Protein AF-K1SCE4-F1 (afdb_monomer)

Organism: NCBI:txid408170

Foldseek 3Di:
DFDFDQDDDDDDDDDWGKGKGADDDDDPPDDCLVRQADARMEIETEDFFLQLVLCVPPVDGCLDPSNVVVSVVVVVVVVVVQVVCCVVSRGRYDYDQDPCPPPQQVVLVVCCVVPNCDPPHSVDSGGGGRSAGDPPDPDDPVRRVVD

Secondary structure (DSSP, 8-state):
-----------SS---EEEEEE--PPPTT--THHHHBTTSEEEEEEE--HHHHHHHHHS--TTSHHHHHHHHHHHHHHHHHHHHHHHHH-BEEEEEE---TTTHHHHHHHHHHHH---TTTTSSS----TTPPPTTS---HHHHHT-

InterPro domains:
  IPR012833 Ribonucleoside-triphosphate reductase, anaerobic [PF13597] (24-146)

Mean predicted aligned error: 10.59 Å

Radius of gyration: 17.76 Å; Cα contacts (8 Å, |Δi|>4): 201; chains: 1; bounding box: 40×29×53 Å

Sequence (147 aa):
MPSRASYRHSFGCRSYFVAVRCFGKLKKGEKIDKLLHGGYSTLSLGYAGLWECVYSLIGKKLTEKEGKELGLEIMQKLNDYCAKWKKAENIDYSLYGTPLESTTYKFAKCLQKRFGIIKGVTDKNYITNSYHVHVTENIDAFSKLKL

pLDDT: mean 73.11, std 18.43, range [24.61, 91.56]

Solvent-accessible surface area (backbone atoms only — not comparable to full-atom values): 8662 Å² total; per-residue (Å²): 132,79,70,84,56,84,68,86,78,90,64,83,88,67,98,66,49,61,48,48,50,54,75,81,89,77,60,94,90,61,78,65,68,77,48,39,35,83,68,44,14,43,40,28,46,33,44,65,23,45,38,38,50,36,28,72,75,72,73,34,49,51,88,38,72,71,16,36,54,51,47,49,52,53,52,50,51,54,50,51,50,28,52,50,48,23,72,74,66,44,30,38,45,43,84,32,71,43,87,41,90,87,47,27,46,59,52,22,51,53,46,26,74,73,73,41,78,38,85,88,47,36,65,44,72,44,54,45,57,17,81,46,79,54,90,85,56,95,69,56,75,69,65,61,73,74,108

Structure (mmCIF, N/CA/C/O backbone):
data_AF-K1SCE4-F1
#
_entry.id   AF-K1SCE4-F1
#
loop_
_atom_site.group_PDB
_atom_site.id
_atom_site.type_symbol
_atom_site.label_atom_id
_atom_site.label_alt_id
_atom_site.label_comp_id
_atom_site.label_asym_id
_atom_site.label_entity_id
_atom_site.label_seq_id
_atom_site.pdbx_PDB_ins_code
_atom_site.Cartn_x
_atom_site.Cartn_y
_atom_site.Cartn_z
_atom_site.occupancy
_atom_site.B_iso_or_equiv
_atom_site.auth_seq_id
_atom_site.auth_comp_id
_atom_site.auth_asym_id
_atom_site.auth_atom_id
_atom_site.pdbx_PDB_model_num
ATOM 1 N N . MET A 1 1 ? 8.465 17.042 -25.288 1.00 24.61 1 MET A N 1
ATOM 2 C CA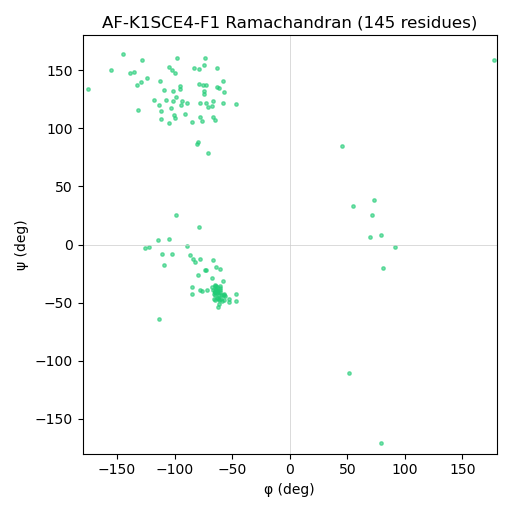 . MET A 1 1 ? 7.460 16.547 -24.323 1.00 24.61 1 MET A CA 1
ATOM 3 C C . MET A 1 1 ? 7.776 15.087 -24.021 1.00 24.61 1 MET A C 1
ATOM 5 O O . MET A 1 1 ? 7.934 14.346 -24.984 1.00 24.61 1 MET A O 1
ATOM 9 N N . PRO A 1 2 ? 7.958 14.670 -22.756 1.00 31.41 2 PRO A N 1
ATOM 10 C CA . PRO A 1 2 ? 8.181 13.261 -22.432 1.00 31.41 2 PRO A CA 1
ATOM 11 C C . PRO A 1 2 ? 6.906 12.465 -22.742 1.00 31.41 2 PRO A C 1
ATOM 13 O O . PRO A 1 2 ? 5.824 12.805 -22.264 1.00 31.41 2 PRO A O 1
ATOM 16 N N . SER A 1 3 ? 7.015 11.439 -23.582 1.00 32.22 3 SER A N 1
ATOM 17 C CA . SER A 1 3 ? 5.901 10.561 -23.939 1.00 32.22 3 SER A CA 1
ATOM 18 C C . SER A 1 3 ? 5.525 9.679 -22.746 1.00 32.22 3 SER A C 1
ATOM 20 O O . SER A 1 3 ? 6.340 8.878 -22.290 1.00 32.22 3 SER A O 1
ATOM 22 N N . ARG A 1 4 ? 4.292 9.805 -22.238 1.00 34.06 4 ARG A N 1
ATOM 23 C CA . ARG A 1 4 ? 3.718 8.852 -21.274 1.00 34.06 4 ARG A CA 1
ATOM 24 C C . ARG A 1 4 ? 3.301 7.592 -22.035 1.00 34.06 4 ARG A C 1
ATOM 26 O O . ARG A 1 4 ? 2.310 7.623 -22.756 1.00 34.06 4 ARG A O 1
ATOM 33 N N . ALA A 1 5 ? 4.046 6.503 -21.886 1.00 38.81 5 ALA A N 1
ATOM 34 C CA . ALA A 1 5 ? 3.636 5.186 -22.364 1.00 38.81 5 ALA A CA 1
ATOM 35 C C . ALA A 1 5 ? 2.974 4.412 -21.214 1.00 38.81 5 ALA A C 1
ATOM 37 O O . ALA A 1 5 ? 3.477 4.408 -20.094 1.00 38.81 5 ALA A O 1
ATOM 38 N N . SER A 1 6 ? 1.827 3.784 -21.469 1.00 35.31 6 SER A N 1
ATOM 39 C CA . SER A 1 6 ? 1.132 2.929 -20.500 1.00 35.31 6 SER A CA 1
ATOM 40 C C . SER A 1 6 ? 1.435 1.472 -20.834 1.00 35.31 6 SER A C 1
ATOM 42 O O . SER A 1 6 ? 0.986 0.984 -21.867 1.00 35.31 6 SER A O 1
ATOM 44 N N . TYR A 1 7 ? 2.195 0.774 -19.990 1.00 35.88 7 TYR A N 1
ATOM 45 C CA . TYR A 1 7 ? 2.424 -0.663 -20.151 1.00 35.88 7 TYR A CA 1
ATOM 46 C C . TYR A 1 7 ? 1.407 -1.431 -19.298 1.00 35.88 7 TYR A C 1
ATOM 48 O O . TYR A 1 7 ? 1.346 -1.246 -18.084 1.00 35.88 7 TYR A O 1
ATOM 56 N N . ARG A 1 8 ? 0.572 -2.265 -19.930 1.00 33.50 8 ARG A N 1
ATOM 57 C CA . ARG A 1 8 ? -0.329 -3.202 -19.240 1.00 33.50 8 ARG A CA 1
ATOM 58 C C . ARG A 1 8 ? 0.242 -4.606 -19.378 1.00 33.50 8 ARG A C 1
ATOM 60 O O . ARG A 1 8 ? 0.108 -5.214 -20.433 1.00 33.50 8 ARG A O 1
ATOM 67 N N . HIS A 1 9 ? 0.831 -5.124 -18.307 1.00 34.50 9 HIS A N 1
ATOM 68 C CA . HIS A 1 9 ? 1.104 -6.552 -18.180 1.00 34.50 9 HIS A CA 1
ATOM 69 C C . HIS A 1 9 ? 0.035 -7.174 -17.277 1.00 34.50 9 HIS A C 1
ATOM 71 O O . HIS A 1 9 ? -0.181 -6.704 -16.158 1.00 34.50 9 HIS A O 1
ATOM 77 N N . SER A 1 10 ? -0.676 -8.190 -17.771 1.00 27.91 10 SER A N 1
ATOM 78 C CA . SER A 1 10 ? -1.665 -8.924 -16.974 1.00 27.91 10 SER A CA 1
ATOM 79 C C . SER A 1 10 ? -0.946 -9.923 -16.077 1.00 27.91 10 SER A C 1
ATOM 81 O O . SER A 1 10 ? -0.766 -11.080 -16.444 1.00 27.91 10 SER A O 1
ATOM 83 N N . PHE A 1 11 ? -0.550 -9.484 -14.885 1.00 31.83 11 PHE A N 1
ATOM 84 C CA . PHE A 1 11 ? -0.228 -10.408 -13.803 1.00 31.83 11 PHE A CA 1
ATOM 85 C C . PHE A 1 11 ? -1.542 -10.899 -13.188 1.00 31.83 11 PHE A C 1
ATOM 87 O O . PHE A 1 11 ? -2.386 -10.101 -12.776 1.00 31.83 11 PHE A O 1
ATOM 94 N N . GLY A 1 12 ? -1.745 -12.217 -13.198 1.00 25.58 12 GLY A N 1
ATOM 95 C CA . GLY A 1 12 ? -2.965 -12.869 -12.732 1.00 25.58 12 GLY A CA 1
ATOM 96 C C . GLY A 1 12 ? -3.439 -12.336 -11.379 1.00 25.58 12 GLY A C 1
ATOM 97 O O . GLY A 1 12 ? -2.723 -12.405 -10.386 1.00 25.58 12 GLY A O 1
ATOM 98 N N . CYS A 1 13 ? -4.664 -11.808 -11.373 1.00 26.42 13 CYS A N 1
ATOM 99 C CA . CYS A 1 13 ? -5.469 -11.467 -10.203 1.00 26.42 13 CYS A CA 1
ATOM 100 C C . CYS A 1 13 ? -4.727 -10.724 -9.074 1.00 26.42 13 CYS A C 1
ATOM 102 O O . CYS A 1 13 ? -4.320 -11.332 -8.088 1.00 26.42 13 CYS A O 1
ATOM 104 N N . ARG A 1 14 ? -4.625 -9.395 -9.179 1.00 29.91 14 ARG A N 1
ATOM 105 C CA . ARG A 1 14 ? -4.596 -8.434 -8.057 1.00 29.91 14 ARG A CA 1
ATOM 106 C C . ARG A 1 14 ? -4.581 -7.023 -8.650 1.00 29.91 14 ARG A C 1
ATOM 108 O O . ARG A 1 14 ? -3.881 -6.763 -9.622 1.00 29.91 14 ARG A O 1
ATOM 115 N N . SER A 1 15 ? -5.417 -6.134 -8.127 1.00 32.56 15 SER A N 1
ATOM 116 C CA . SER A 1 15 ? -5.603 -4.777 -8.649 1.00 32.56 15 SER A CA 1
ATOM 117 C C . SER A 1 15 ? -4.369 -3.903 -8.375 1.00 32.56 15 SER A C 1
ATOM 119 O O . SER A 1 15 ? -4.383 -3.114 -7.439 1.00 32.56 15 SER A O 1
ATOM 121 N N . TYR A 1 16 ? -3.303 -4.048 -9.162 1.00 37.56 16 TYR A N 1
ATOM 122 C CA . TYR A 1 16 ? -2.123 -3.181 -9.111 1.00 37.56 16 TYR A CA 1
ATOM 123 C C . TYR A 1 16 ? -2.171 -2.168 -10.254 1.00 37.56 16 TYR A C 1
ATOM 125 O O . TYR A 1 16 ? -2.423 -2.527 -11.406 1.00 37.56 16 TYR A O 1
ATOM 133 N N . PHE A 1 17 ? -1.937 -0.894 -9.940 1.00 36.78 17 PHE A N 1
ATOM 134 C CA . PHE A 1 17 ? -1.744 0.134 -10.957 1.00 36.78 17 PHE A CA 1
ATOM 135 C C . PHE A 1 17 ? -0.250 0.273 -11.226 1.00 36.78 17 PHE A C 1
ATOM 137 O O . PHE A 1 17 ? 0.522 0.510 -10.302 1.00 36.78 17 PHE A O 1
ATOM 144 N N . VAL A 1 18 ? 0.152 0.110 -12.483 1.00 39.12 18 VAL A N 1
ATOM 145 C CA . VAL A 1 18 ? 1.553 0.175 -12.892 1.00 39.12 18 VAL A CA 1
ATOM 146 C C . VAL A 1 18 ? 1.756 1.420 -13.750 1.00 39.12 18 VAL A C 1
ATOM 148 O O . VAL A 1 18 ? 1.184 1.530 -14.836 1.00 39.12 18 VAL A O 1
ATOM 151 N N . ALA A 1 19 ? 2.549 2.372 -13.258 1.00 41.41 19 ALA A N 1
ATOM 152 C CA . ALA A 1 19 ? 2.893 3.593 -13.986 1.00 41.41 19 ALA A CA 1
ATOM 153 C C . ALA A 1 19 ? 4.352 3.537 -14.458 1.00 41.41 19 ALA A C 1
ATOM 155 O O . ALA A 1 19 ? 5.256 3.363 -13.647 1.00 41.41 19 ALA A O 1
ATOM 156 N N . VAL A 1 20 ? 4.586 3.699 -15.764 1.00 45.09 20 VAL A N 1
ATOM 157 C CA . VAL A 1 20 ? 5.935 3.733 -16.356 1.00 45.09 20 VAL A CA 1
ATOM 158 C C . VAL A 1 20 ? 6.342 5.188 -16.565 1.00 45.09 20 VAL A C 1
ATOM 160 O O . VAL A 1 20 ? 5.624 5.944 -17.229 1.00 45.09 20 VAL A O 1
ATOM 163 N N . ARG A 1 21 ? 7.510 5.588 -16.058 1.00 43.16 21 ARG A N 1
ATOM 164 C CA . ARG A 1 21 ? 8.135 6.871 -16.408 1.00 43.16 21 ARG A CA 1
ATOM 165 C C . ARG A 1 21 ? 9.478 6.615 -17.077 1.00 43.16 21 ARG A C 1
ATOM 167 O O . ARG A 1 21 ? 10.332 5.968 -16.489 1.00 43.16 21 ARG A O 1
ATOM 174 N N . CYS A 1 22 ? 9.643 7.152 -18.282 1.00 44.19 22 CYS A N 1
ATOM 175 C CA . CYS A 1 22 ? 10.805 6.940 -19.138 1.00 44.19 22 CYS A CA 1
ATOM 176 C C . CYS A 1 22 ? 11.369 8.279 -19.634 1.00 44.19 22 CYS A C 1
ATOM 178 O O . CYS A 1 22 ? 10.596 9.176 -19.993 1.00 44.19 22 CYS A O 1
ATOM 180 N N . PHE A 1 23 ? 12.696 8.409 -19.686 1.00 48.19 23 PHE A N 1
ATOM 181 C CA . PHE A 1 23 ? 13.386 9.549 -20.296 1.00 48.19 23 PHE A CA 1
ATOM 182 C C . PHE A 1 23 ? 14.132 9.105 -21.567 1.00 48.19 23 PHE A C 1
ATOM 184 O O . PHE A 1 23 ? 15.155 8.434 -21.492 1.00 48.19 23 PHE A O 1
ATOM 191 N N . GLY A 1 24 ? 13.635 9.495 -22.749 1.00 53.88 24 GLY A N 1
ATOM 192 C CA . GLY A 1 24 ? 14.291 9.210 -24.034 1.00 53.88 24 GLY A CA 1
ATOM 193 C C . GLY A 1 24 ? 13.502 9.708 -25.253 1.00 53.88 24 GLY A C 1
ATOM 194 O O . GLY A 1 24 ? 12.298 9.950 -25.164 1.00 53.88 24 GLY A O 1
ATOM 195 N N . LYS A 1 25 ? 14.181 9.895 -26.396 1.00 53.38 25 LYS A N 1
ATOM 196 C CA . LYS A 1 25 ? 13.555 10.185 -27.702 1.00 53.38 25 LYS A CA 1
ATOM 197 C C . LYS A 1 25 ? 13.575 8.909 -28.551 1.00 53.38 25 LYS A C 1
ATOM 199 O O . LYS A 1 25 ? 14.655 8.434 -28.882 1.00 53.38 25 LYS A O 1
ATOM 204 N N . LEU A 1 26 ? 12.403 8.387 -28.915 1.00 59.47 26 LEU A N 1
ATOM 205 C CA . LEU A 1 26 ? 12.253 7.256 -29.842 1.00 59.47 26 LEU A CA 1
ATOM 206 C C . LEU A 1 26 ? 11.895 7.752 -31.244 1.00 59.47 26 LEU A C 1
ATOM 208 O O . LEU A 1 26 ? 11.188 8.756 -31.391 1.00 59.47 26 LEU A O 1
ATOM 212 N N . LYS A 1 27 ? 12.343 7.039 -32.281 1.00 66.25 27 LYS A N 1
ATOM 213 C CA . LYS A 1 27 ? 11.849 7.260 -33.648 1.00 66.25 27 LYS A CA 1
ATOM 214 C C . LYS A 1 27 ? 10.434 6.683 -33.793 1.00 66.25 27 LYS A C 1
ATOM 216 O O . LYS A 1 27 ? 10.036 5.769 -33.073 1.00 66.25 27 LYS A O 1
ATOM 221 N N . LYS A 1 28 ? 9.647 7.215 -34.735 1.00 64.38 28 LYS A N 1
ATOM 222 C CA . LYS A 1 28 ? 8.280 6.735 -35.006 1.00 64.38 28 LYS A CA 1
ATOM 223 C C . LYS A 1 28 ? 8.319 5.242 -35.378 1.00 64.38 28 LYS A C 1
ATOM 225 O O . LYS A 1 28 ? 8.986 4.880 -36.338 1.00 64.38 28 LYS A O 1
ATOM 230 N N . GLY A 1 29 ? 7.605 4.404 -34.622 1.00 69.56 29 GLY A N 1
ATOM 231 C CA . GLY A 1 29 ? 7.537 2.949 -34.831 1.00 69.56 29 GLY A CA 1
ATOM 232 C C . GLY A 1 29 ? 8.573 2.122 -34.058 1.00 69.56 29 GLY A C 1
ATOM 233 O O . GLY A 1 29 ? 8.538 0.896 -34.129 1.00 69.56 29 GLY A O 1
ATOM 234 N N . GLU A 1 30 ? 9.473 2.755 -33.303 1.00 71.38 30 GLU A N 1
ATOM 235 C CA . GLU A 1 30 ? 10.450 2.043 -32.478 1.00 71.38 30 GLU A CA 1
ATOM 236 C C . GLU A 1 30 ? 9.817 1.522 -31.177 1.00 71.38 30 GLU A C 1
ATOM 238 O O . GLU A 1 30 ? 9.026 2.211 -30.528 1.00 71.38 30 GLU A O 1
ATOM 243 N N . LYS A 1 31 ? 10.165 0.287 -30.795 1.00 72.25 31 LYS A N 1
ATOM 244 C CA . LYS A 1 31 ? 9.691 -0.338 -29.555 1.00 72.25 31 LYS A CA 1
ATOM 245 C C . LYS A 1 31 ? 10.377 0.286 -28.336 1.00 72.25 31 LYS A C 1
ATOM 247 O O . LYS A 1 31 ? 11.586 0.513 -28.348 1.00 72.25 31 LYS A O 1
ATOM 252 N N . ILE A 1 32 ? 9.606 0.539 -27.278 1.00 71.69 32 ILE A N 1
ATOM 253 C CA . ILE A 1 32 ? 10.074 1.234 -26.068 1.00 71.69 32 ILE A CA 1
ATOM 254 C C . ILE A 1 32 ? 10.898 0.353 -25.123 1.00 71.69 32 ILE A C 1
ATOM 256 O O . ILE A 1 32 ? 11.564 0.889 -24.243 1.00 71.69 32 ILE A O 1
ATOM 260 N N . ASP A 1 33 ? 10.899 -0.969 -25.320 1.00 71.38 33 ASP A N 1
ATOM 261 C CA . ASP A 1 33 ? 11.523 -1.968 -24.442 1.00 71.38 33 ASP A CA 1
ATOM 262 C C . ASP A 1 33 ? 12.951 -1.590 -24.034 1.00 71.38 33 ASP A C 1
ATOM 264 O O . ASP A 1 33 ? 13.297 -1.634 -22.859 1.00 71.38 33 ASP A O 1
ATOM 268 N N . LYS A 1 34 ? 13.759 -1.092 -24.977 1.00 70.94 34 LYS A N 1
ATOM 269 C CA . LYS A 1 34 ? 15.152 -0.687 -24.719 1.00 70.94 34 LYS A CA 1
ATOM 270 C C . LYS A 1 34 ? 15.294 0.388 -23.642 1.00 70.94 34 LYS A C 1
ATOM 272 O O . LYS A 1 34 ? 16.306 0.420 -22.956 1.00 70.94 34 LYS A O 1
ATOM 277 N N . LEU A 1 35 ? 14.307 1.271 -23.510 1.00 71.50 35 LEU A N 1
ATOM 278 C CA . LEU A 1 35 ? 14.334 2.346 -22.526 1.00 71.50 35 LEU A CA 1
ATOM 279 C C . LEU A 1 35 ? 13.790 1.911 -21.161 1.00 71.50 35 LEU A C 1
ATOM 281 O O . LEU A 1 35 ? 13.890 2.677 -20.206 1.00 71.50 35 LEU A O 1
ATOM 285 N N . LEU A 1 36 ? 13.202 0.716 -21.052 1.00 70.56 36 LEU A N 1
ATOM 286 C CA . LEU A 1 36 ? 12.692 0.186 -19.786 1.00 70.56 36 LEU A CA 1
ATOM 287 C C . LEU A 1 36 ? 13.806 -0.398 -18.908 1.00 70.56 36 LEU A C 1
ATOM 289 O O . LEU A 1 36 ? 13.674 -0.398 -17.687 1.00 70.56 36 LEU A O 1
ATOM 293 N N . HIS A 1 37 ? 14.902 -0.856 -19.517 1.00 74.50 37 HIS A N 1
ATOM 294 C CA . HIS A 1 37 ? 15.979 -1.564 -18.828 1.00 74.50 37 HIS A CA 1
ATOM 295 C C . HIS A 1 37 ? 17.166 -0.658 -18.462 1.00 74.50 37 HIS A C 1
ATOM 297 O O . HIS A 1 37 ? 17.359 0.414 -19.038 1.00 74.50 37 HIS A O 1
ATOM 303 N N . GLY A 1 38 ? 17.991 -1.102 -17.508 1.00 69.19 38 GLY A N 1
ATOM 304 C CA . GLY A 1 38 ? 19.262 -0.442 -17.171 1.00 69.19 38 GLY A CA 1
ATOM 305 C C . GLY A 1 38 ? 19.112 0.899 -16.444 1.00 69.19 38 GLY A C 1
ATOM 306 O O . GLY A 1 38 ? 19.987 1.753 -16.548 1.00 69.19 38 GLY A O 1
ATOM 307 N N . GLY A 1 39 ? 17.994 1.098 -15.743 1.00 67.06 39 GLY A N 1
ATOM 308 C CA . GLY A 1 39 ? 17.730 2.293 -14.934 1.00 67.06 39 GLY A CA 1
ATOM 309 C C . GLY A 1 39 ? 17.271 3.534 -15.706 1.00 67.06 39 GLY A C 1
ATOM 310 O O . GLY A 1 39 ? 17.139 4.609 -15.126 1.00 67.06 39 GLY A O 1
ATOM 311 N N . TYR A 1 40 ? 16.976 3.403 -17.004 1.00 66.88 40 TYR A N 1
ATOM 312 C CA . TYR A 1 40 ? 16.427 4.493 -17.827 1.00 66.88 40 TYR A CA 1
ATOM 313 C C . TYR A 1 40 ? 14.953 4.812 -17.543 1.00 66.88 40 TYR A C 1
ATOM 315 O O . TYR A 1 40 ? 14.477 5.914 -17.847 1.00 66.88 40 TYR A O 1
ATOM 323 N N . SER A 1 41 ? 14.224 3.853 -16.974 1.00 68.38 41 SER A N 1
ATOM 324 C CA . SER A 1 41 ? 12.826 4.011 -16.590 1.00 68.38 41 SER A CA 1
ATOM 325 C C . SER A 1 41 ? 12.557 3.372 -15.244 1.00 68.38 41 SER A C 1
ATOM 327 O O . SER A 1 41 ? 13.125 2.334 -14.916 1.00 68.38 41 SER A O 1
ATOM 329 N N . THR A 1 42 ? 11.621 3.963 -14.507 1.00 71.88 42 THR A N 1
ATOM 330 C CA . THR A 1 42 ? 11.082 3.370 -13.284 1.00 71.88 42 THR A CA 1
ATOM 331 C C . THR A 1 42 ? 9.650 2.918 -13.527 1.00 71.88 42 THR A C 1
ATOM 333 O O . THR A 1 42 ? 8.829 3.662 -14.080 1.00 71.88 42 THR A O 1
ATOM 336 N N . LEU A 1 43 ? 9.357 1.697 -13.095 1.00 79.44 43 LEU A N 1
ATOM 337 C CA . LEU A 1 43 ? 8.037 1.109 -13.058 1.00 79.44 43 LEU A CA 1
ATOM 338 C C . LEU A 1 43 ? 7.472 1.197 -11.639 1.00 79.44 43 LEU A C 1
ATOM 340 O O . LEU A 1 43 ? 7.915 0.515 -10.719 1.00 79.44 43 LEU A O 1
ATOM 344 N N . SER A 1 44 ? 6.481 2.056 -11.450 1.00 76.44 44 SER A N 1
ATOM 345 C CA . SER A 1 44 ? 5.893 2.291 -10.138 1.00 76.44 44 SER A CA 1
ATOM 346 C C . SER A 1 44 ? 4.740 1.334 -9.862 1.00 76.44 44 SER A C 1
ATOM 348 O O . SER A 1 44 ? 3.750 1.330 -10.597 1.00 76.44 44 SER A O 1
ATOM 350 N N . LEU A 1 45 ? 4.852 0.568 -8.777 1.00 78.12 45 LEU A N 1
ATOM 351 C CA . LEU A 1 45 ? 3.786 -0.251 -8.215 1.00 78.12 45 LEU A CA 1
ATOM 352 C C . LEU A 1 45 ? 2.914 0.613 -7.295 1.00 78.12 45 LEU A C 1
ATOM 354 O O . LEU A 1 45 ? 3.308 0.967 -6.181 1.00 78.12 45 LEU A O 1
ATOM 358 N N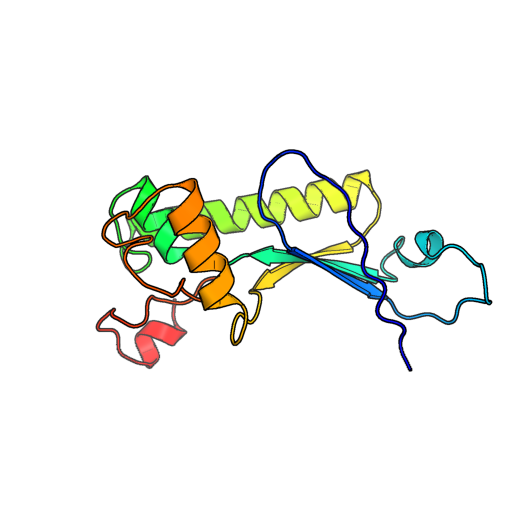 . GLY A 1 46 ? 1.725 0.957 -7.781 1.00 79.25 46 GLY A N 1
ATOM 359 C CA . GLY A 1 46 ? 0.727 1.723 -7.048 1.00 79.25 46 GLY A CA 1
ATOM 360 C C . GLY A 1 46 ? 0.023 0.896 -5.972 1.00 79.25 46 GLY A C 1
ATOM 361 O O . GLY A 1 46 ? -0.512 -0.171 -6.280 1.00 79.25 46 GLY A O 1
ATOM 362 N N . TYR A 1 47 ? -0.036 1.407 -4.738 1.00 81.31 47 TYR A N 1
ATOM 363 C CA . TYR A 1 47 ? -0.846 0.833 -3.655 1.00 81.31 47 TYR A CA 1
ATOM 364 C C . TYR A 1 47 ? -1.758 1.875 -2.987 1.00 81.31 47 TYR A C 1
ATOM 366 O O . TYR A 1 47 ? -1.536 3.084 -3.091 1.00 81.31 47 TYR A O 1
ATOM 374 N N . ALA A 1 48 ? -2.808 1.380 -2.329 1.00 82.88 48 ALA A N 1
ATOM 375 C CA . ALA A 1 48 ? -3.863 2.149 -1.675 1.00 82.88 48 ALA A CA 1
ATOM 376 C C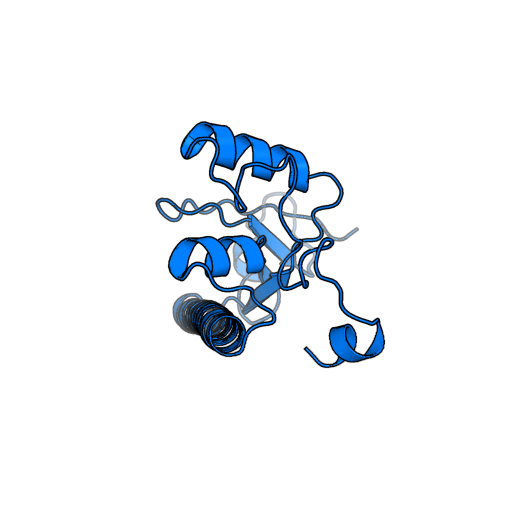 . ALA A 1 48 ? -4.511 1.316 -0.560 1.00 82.88 48 ALA A C 1
ATOM 378 O O . ALA A 1 48 ? -4.612 0.098 -0.709 1.00 82.88 48 ALA A O 1
ATOM 379 N N . GLY A 1 49 ? -5.011 1.961 0.495 1.00 84.31 49 GLY A N 1
ATOM 380 C CA . GLY A 1 49 ? -5.840 1.302 1.505 1.00 84.31 49 GLY A CA 1
ATOM 381 C C . GLY A 1 49 ? -5.095 0.361 2.445 1.00 84.31 49 GLY A C 1
ATOM 382 O O . GLY A 1 49 ? -5.614 -0.705 2.779 1.00 84.31 49 GLY A O 1
ATOM 383 N N . LEU A 1 50 ? -3.871 0.715 2.862 1.00 87.31 50 LEU A N 1
ATOM 384 C CA . LEU A 1 50 ? -3.123 -0.097 3.828 1.00 87.31 50 LEU A CA 1
ATOM 385 C C . LEU A 1 50 ? -3.876 -0.212 5.162 1.00 87.31 50 LEU A C 1
ATOM 387 O O . LEU A 1 50 ? -3.897 -1.286 5.757 1.00 87.31 50 LEU A O 1
ATOM 391 N N . TRP A 1 51 ? -4.536 0.867 5.595 1.00 88.62 51 TRP A N 1
ATOM 392 C CA . TRP A 1 51 ? -5.334 0.878 6.821 1.00 88.62 51 TRP A CA 1
ATOM 393 C C . TRP A 1 51 ? -6.483 -0.134 6.748 1.00 88.62 51 TRP A C 1
ATOM 395 O O . TRP A 1 51 ? -6.608 -0.983 7.626 1.00 88.62 51 TRP A O 1
ATOM 405 N N . GLU A 1 52 ? -7.278 -0.105 5.674 1.00 86.69 52 GLU A N 1
ATOM 406 C CA . GLU A 1 52 ? -8.397 -1.029 5.467 1.00 86.69 52 GLU A CA 1
ATOM 407 C C . GLU A 1 52 ? -7.912 -2.474 5.319 1.00 86.69 52 GLU A C 1
ATOM 409 O O . GLU A 1 52 ? -8.566 -3.393 5.808 1.00 86.69 52 GLU A O 1
ATOM 414 N N . CYS A 1 53 ? -6.750 -2.680 4.692 1.00 88.56 53 CYS A N 1
ATOM 415 C CA . CYS A 1 53 ? -6.130 -3.994 4.566 1.00 88.56 53 CYS A CA 1
ATOM 416 C C . CYS A 1 53 ? -5.769 -4.575 5.939 1.00 88.56 53 CYS A C 1
ATOM 418 O O . CYS A 1 53 ? -6.230 -5.667 6.270 1.00 88.56 53 CYS A O 1
ATOM 420 N N . VAL A 1 54 ? -5.021 -3.838 6.761 1.00 89.00 54 VAL A N 1
ATOM 421 C CA . VAL A 1 54 ? -4.650 -4.267 8.120 1.00 89.00 54 VAL A CA 1
ATOM 422 C C . VAL A 1 54 ? -5.895 -4.494 8.976 1.00 89.00 54 VAL A C 1
ATOM 424 O O . VAL A 1 54 ? -6.034 -5.553 9.590 1.00 89.00 54 VAL A O 1
ATOM 427 N N . TYR A 1 55 ? -6.847 -3.558 8.943 1.00 88.19 55 TYR A N 1
ATOM 428 C CA . TYR A 1 55 ? -8.091 -3.675 9.700 1.00 88.19 55 TYR A CA 1
ATOM 429 C C . TYR A 1 55 ? -8.901 -4.911 9.290 1.00 88.19 55 TYR A C 1
ATOM 431 O O . TYR A 1 55 ? -9.430 -5.612 10.148 1.00 88.19 55 TYR A O 1
ATOM 439 N N . SER A 1 56 ? -8.945 -5.244 7.997 1.00 89.50 56 SER A N 1
ATOM 440 C CA . SER A 1 56 ? -9.639 -6.445 7.514 1.00 89.50 56 SER A CA 1
ATOM 441 C C . SER A 1 56 ? -8.983 -7.761 7.945 1.00 89.50 56 SER A C 1
ATOM 443 O O . SER A 1 56 ? -9.678 -8.764 8.077 1.00 89.50 56 SER A O 1
ATOM 445 N N . LEU A 1 57 ? -7.661 -7.767 8.155 1.00 88.50 57 LEU A N 1
ATOM 446 C CA . LEU A 1 57 ? -6.897 -8.975 8.477 1.00 88.50 57 LEU A CA 1
ATOM 447 C C . LEU A 1 57 ? -6.918 -9.304 9.968 1.00 88.50 57 LEU A C 1
ATOM 449 O O . LEU A 1 57 ? -7.042 -10.471 10.328 1.00 88.50 57 LEU A O 1
ATOM 453 N N . ILE A 1 58 ? -6.771 -8.291 10.825 1.00 91.38 58 ILE A N 1
ATOM 454 C CA . ILE A 1 58 ? -6.599 -8.495 12.272 1.00 91.38 58 ILE A CA 1
ATOM 455 C C . ILE A 1 58 ? -7.605 -7.724 13.134 1.00 91.38 58 ILE A C 1
ATOM 457 O O . ILE A 1 58 ? -7.582 -7.849 14.354 1.00 91.38 58 ILE A O 1
ATOM 461 N N . GLY A 1 59 ? -8.484 -6.910 12.538 1.00 90.25 59 GLY A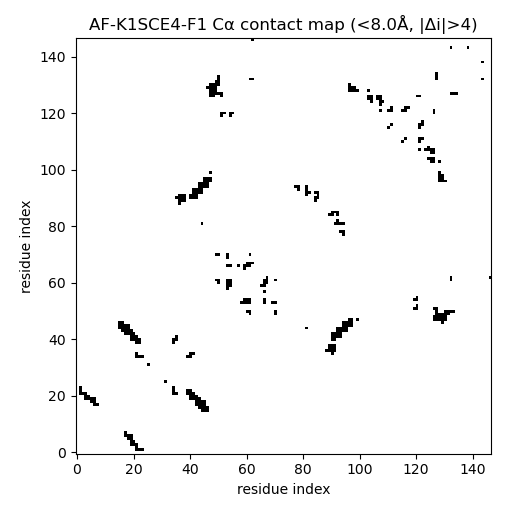 N 1
ATOM 462 C CA . GLY A 1 59 ? -9.452 -6.083 13.273 1.00 90.25 59 GLY A CA 1
ATOM 463 C C . GLY A 1 59 ? -8.827 -4.926 14.062 1.00 90.25 59 GLY A C 1
ATOM 464 O O . GLY A 1 59 ? -9.530 -4.246 14.808 1.00 90.25 59 GLY A O 1
ATOM 465 N N . LYS A 1 60 ? -7.517 -4.707 13.907 1.00 89.44 60 LYS A N 1
ATOM 466 C CA . LYS A 1 60 ? -6.727 -3.675 14.585 1.00 89.44 60 LYS A CA 1
ATOM 467 C C . LYS A 1 60 ? -6.451 -2.505 13.661 1.00 89.44 60 LYS A C 1
ATOM 469 O O . LYS A 1 60 ? -6.349 -2.658 12.442 1.00 89.44 60 LYS A O 1
ATOM 474 N N . LYS A 1 61 ? -6.325 -1.323 14.243 1.00 88.06 61 LYS A N 1
ATOM 475 C CA . LYS A 1 61 ? -6.041 -0.086 13.511 1.00 88.06 61 LYS A CA 1
ATOM 476 C C . LYS A 1 61 ? -4.561 -0.009 13.167 1.00 88.06 61 LYS A C 1
ATOM 478 O O . LYS A 1 61 ? -3.718 -0.466 13.930 1.00 88.06 61 LYS A O 1
ATOM 483 N N . LEU A 1 62 ? -4.222 0.668 12.069 1.00 86.69 62 LEU A N 1
ATOM 484 C CA . LEU A 1 62 ? -2.818 0.907 11.690 1.00 86.69 62 LEU A CA 1
ATOM 485 C C . LEU A 1 62 ? -2.037 1.722 12.747 1.00 86.69 62 LEU A C 1
ATOM 487 O O . LEU A 1 62 ? -0.812 1.693 12.772 1.00 86.69 62 LEU A O 1
ATOM 491 N N . THR A 1 63 ? -2.744 2.457 13.609 1.00 85.25 63 THR A N 1
ATOM 492 C CA . THR A 1 63 ? -2.183 3.233 14.727 1.00 85.25 63 THR A CA 1
ATOM 493 C C . THR A 1 63 ? -1.916 2.396 15.979 1.00 85.25 63 THR A C 1
ATOM 495 O O . THR A 1 63 ? -1.202 2.851 16.871 1.00 85.25 63 THR A O 1
ATOM 498 N N . GLU A 1 64 ? -2.467 1.185 16.066 1.00 87.75 64 GLU A N 1
ATOM 499 C CA . GLU A 1 64 ? -2.198 0.244 17.153 1.00 87.75 64 GLU A CA 1
ATOM 500 C C . GLU A 1 64 ? -0.909 -0.530 16.861 1.00 87.75 64 GLU A C 1
ATOM 502 O O . GLU A 1 64 ? -0.549 -0.736 15.702 1.00 87.75 64 GLU A O 1
ATOM 507 N N . LYS A 1 65 ? -0.208 -0.983 17.907 1.00 90.44 65 LYS A N 1
ATOM 508 C CA . LYS A 1 65 ? 1.094 -1.659 17.775 1.00 90.44 65 LYS A CA 1
ATOM 509 C C . LYS A 1 65 ? 1.044 -2.833 16.788 1.00 90.44 65 LYS A C 1
ATOM 511 O O . LYS A 1 65 ? 1.843 -2.887 15.861 1.00 90.44 65 LYS A O 1
ATOM 516 N N . GLU A 1 66 ? 0.056 -3.708 16.952 1.00 90.81 66 GLU A N 1
ATOM 517 C CA . GLU A 1 66 ? -0.137 -4.912 16.132 1.00 90.81 66 GLU A CA 1
ATOM 518 C C . GLU A 1 66 ? -0.449 -4.557 14.667 1.00 90.81 66 GLU A C 1
ATOM 520 O O . GLU A 1 66 ? 0.055 -5.186 13.737 1.00 90.81 66 GLU A O 1
ATOM 525 N N . GLY A 1 67 ? -1.245 -3.504 14.448 1.00 90.62 67 GLY A N 1
ATOM 526 C CA . GLY A 1 67 ? -1.560 -3.022 13.107 1.00 90.62 67 GLY A CA 1
ATOM 527 C C . GLY A 1 67 ? -0.384 -2.336 12.426 1.00 90.62 67 GLY A C 1
ATOM 528 O O . GLY A 1 67 ?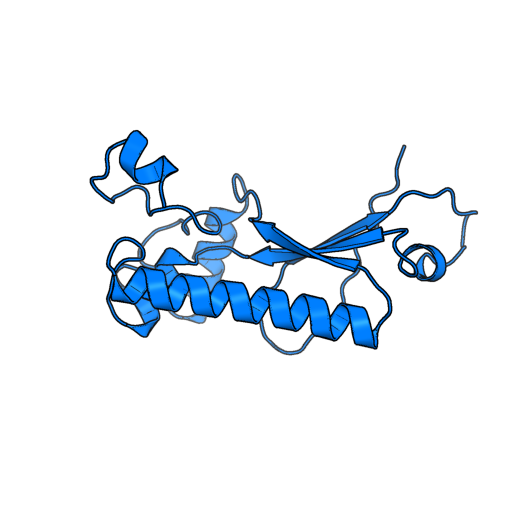 -0.160 -2.559 11.236 1.00 90.62 67 GLY A O 1
ATOM 529 N N . LYS A 1 68 ? 0.405 -1.554 13.168 1.00 89.25 68 LYS A N 1
ATOM 530 C CA . LYS A 1 68 ? 1.632 -0.930 12.663 1.00 89.25 68 LYS A CA 1
ATOM 531 C C . LYS A 1 68 ? 2.658 -1.983 12.252 1.00 89.25 68 LYS A C 1
ATOM 533 O O . LYS A 1 68 ? 3.224 -1.875 11.168 1.00 89.25 68 LYS A O 1
ATOM 538 N N . GLU A 1 69 ? 2.880 -2.994 13.089 1.00 91.56 69 GLU A N 1
ATOM 539 C CA . GLU A 1 69 ? 3.809 -4.095 12.806 1.00 91.56 69 GLU A CA 1
ATOM 540 C C . GLU A 1 69 ? 3.412 -4.838 11.523 1.00 91.56 69 GLU A C 1
ATOM 542 O O . GLU A 1 69 ? 4.232 -4.968 10.611 1.00 91.56 69 GLU A O 1
ATOM 547 N N . LEU A 1 70 ? 2.136 -5.217 11.386 1.00 90.06 70 LEU A N 1
ATOM 548 C CA . LEU A 1 70 ? 1.637 -5.871 10.174 1.00 90.06 70 LEU A CA 1
ATOM 549 C C . LEU A 1 70 ? 1.707 -4.955 8.942 1.00 90.06 70 LEU A C 1
ATOM 551 O O . LEU A 1 70 ? 2.077 -5.395 7.853 1.00 90.06 70 LEU A O 1
ATOM 555 N N . GLY A 1 71 ? 1.369 -3.673 9.096 1.00 89.38 71 GLY A N 1
ATOM 556 C CA . GLY A 1 71 ? 1.454 -2.690 8.018 1.00 89.38 71 GLY A CA 1
ATOM 557 C C . GLY A 1 71 ? 2.878 -2.550 7.477 1.00 89.38 71 GLY A C 1
ATOM 558 O O . GLY A 1 71 ? 3.076 -2.555 6.260 1.00 89.38 71 GLY A O 1
ATOM 559 N N . LEU A 1 72 ? 3.874 -2.496 8.365 1.00 89.69 72 LEU A N 1
ATOM 560 C CA . LEU A 1 72 ? 5.290 -2.474 7.994 1.00 89.69 72 LEU A CA 1
ATOM 561 C C . LEU A 1 72 ? 5.723 -3.775 7.310 1.00 89.69 72 LEU A C 1
ATOM 563 O O . LEU A 1 72 ? 6.424 -3.713 6.302 1.00 89.69 72 LEU A O 1
ATOM 567 N N . GLU A 1 73 ? 5.269 -4.937 7.787 1.00 91.56 73 GLU A N 1
ATOM 568 C CA . GLU A 1 73 ? 5.569 -6.228 7.152 1.00 91.56 73 GLU A CA 1
ATOM 569 C C . GLU A 1 73 ? 5.018 -6.302 5.718 1.00 91.56 73 GLU A C 1
ATOM 571 O O . GLU A 1 73 ? 5.710 -6.739 4.796 1.00 91.56 73 GLU A O 1
ATOM 576 N N . ILE A 1 74 ? 3.786 -5.831 5.501 1.00 89.62 74 ILE A N 1
ATOM 577 C CA . ILE A 1 74 ? 3.171 -5.765 4.168 1.00 89.62 74 ILE A CA 1
ATOM 578 C C . ILE A 1 74 ? 3.990 -4.852 3.252 1.00 89.62 74 ILE A C 1
ATOM 580 O O . ILE A 1 74 ? 4.301 -5.232 2.121 1.00 89.62 74 ILE A O 1
ATOM 584 N N . MET A 1 75 ? 4.371 -3.668 3.734 1.00 87.94 75 MET A N 1
ATOM 585 C CA . MET A 1 75 ? 5.184 -2.723 2.966 1.00 87.94 75 MET A CA 1
ATOM 586 C C . MET A 1 75 ? 6.570 -3.284 2.639 1.00 87.94 75 MET A C 1
ATOM 588 O O . MET A 1 75 ? 7.040 -3.130 1.509 1.00 87.94 75 MET A O 1
ATOM 592 N N . GLN A 1 76 ? 7.197 -3.990 3.581 1.00 90.38 76 GLN A N 1
ATOM 593 C CA . GLN A 1 76 ? 8.471 -4.664 3.354 1.00 90.38 76 GLN A CA 1
ATOM 594 C C . GLN A 1 76 ? 8.334 -5.754 2.288 1.00 90.38 76 GLN A C 1
ATOM 596 O O . GLN A 1 76 ? 9.098 -5.760 1.328 1.00 90.38 76 GLN A O 1
ATOM 601 N N . LYS A 1 77 ? 7.296 -6.596 2.362 1.00 89.25 77 LYS A N 1
ATOM 602 C CA . LYS A 1 77 ? 7.018 -7.610 1.332 1.00 89.25 77 LYS A CA 1
ATOM 603 C C . LYS A 1 77 ? 6.842 -6.994 -0.053 1.00 89.25 77 LYS A C 1
ATOM 605 O O . LYS A 1 77 ? 7.361 -7.527 -1.030 1.00 89.25 77 LYS A O 1
ATOM 610 N N . LEU A 1 78 ? 6.125 -5.874 -0.160 1.00 86.81 78 LEU A N 1
ATOM 611 C CA . LEU A 1 78 ? 5.962 -5.164 -1.432 1.00 86.81 78 LEU A CA 1
ATOM 612 C C . LEU A 1 78 ? 7.311 -4.661 -1.978 1.00 86.81 78 LEU A C 1
ATOM 614 O O . LEU A 1 78 ? 7.569 -4.803 -3.175 1.00 86.81 78 LEU A O 1
ATOM 618 N N . ASN A 1 79 ? 8.188 -4.138 -1.117 1.00 85.88 79 ASN A N 1
ATOM 619 C CA . ASN A 1 79 ? 9.551 -3.758 -1.501 1.00 85.88 79 ASN A CA 1
ATOM 620 C C . ASN A 1 79 ? 10.380 -4.966 -1.957 1.00 85.88 79 ASN A C 1
ATOM 622 O O . ASN A 1 79 ? 11.067 -4.885 -2.977 1.00 85.88 79 ASN A O 1
ATOM 626 N N . ASP A 1 80 ? 10.276 -6.096 -1.262 1.00 88.56 80 ASP A N 1
ATOM 627 C CA . ASP A 1 80 ? 11.002 -7.320 -1.608 1.00 88.56 80 ASP A CA 1
ATOM 628 C C . ASP A 1 80 ? 10.566 -7.861 -2.978 1.00 88.56 80 ASP A C 1
ATOM 630 O O . ASP A 1 80 ? 11.402 -8.298 -3.775 1.00 88.56 80 ASP A O 1
ATOM 634 N N . TYR A 1 81 ? 9.272 -7.775 -3.310 1.00 87.12 81 TYR A N 1
ATOM 635 C CA . TYR A 1 81 ? 8.775 -8.106 -4.650 1.00 87.12 81 TYR A CA 1
ATOM 636 C C . TYR A 1 81 ? 9.319 -7.157 -5.721 1.00 87.12 81 TYR A C 1
ATOM 638 O O . TYR A 1 81 ? 9.772 -7.635 -6.762 1.00 87.12 81 TYR A O 1
ATOM 646 N N . CYS A 1 82 ? 9.350 -5.846 -5.465 1.00 85.06 82 CYS A N 1
ATOM 647 C CA . CYS A 1 82 ? 9.977 -4.880 -6.373 1.00 85.06 82 CYS A CA 1
ATOM 648 C C . CYS A 1 82 ? 11.460 -5.207 -6.609 1.00 85.06 82 CYS A C 1
ATOM 650 O O . CYS A 1 82 ? 11.916 -5.210 -7.753 1.00 85.06 82 CYS A O 1
ATOM 652 N N . ALA A 1 83 ? 12.207 -5.552 -5.557 1.00 86.31 83 ALA A N 1
ATOM 653 C CA . ALA A 1 83 ? 13.608 -5.958 -5.666 1.00 86.31 83 ALA A CA 1
ATOM 654 C C . ALA A 1 83 ? 13.771 -7.269 -6.455 1.00 86.31 83 ALA A C 1
ATOM 656 O O . ALA A 1 83 ? 14.665 -7.390 -7.299 1.00 86.31 83 ALA A O 1
ATOM 657 N N . LYS A 1 84 ? 12.879 -8.239 -6.231 1.00 88.00 84 LYS A N 1
ATOM 658 C CA . LYS A 1 84 ? 12.852 -9.507 -6.967 1.00 88.00 84 LYS A CA 1
ATOM 659 C C . LYS A 1 84 ? 12.604 -9.288 -8.460 1.00 88.00 84 LYS A C 1
ATOM 661 O O . LYS A 1 84 ? 13.337 -9.851 -9.272 1.00 88.00 84 LYS A O 1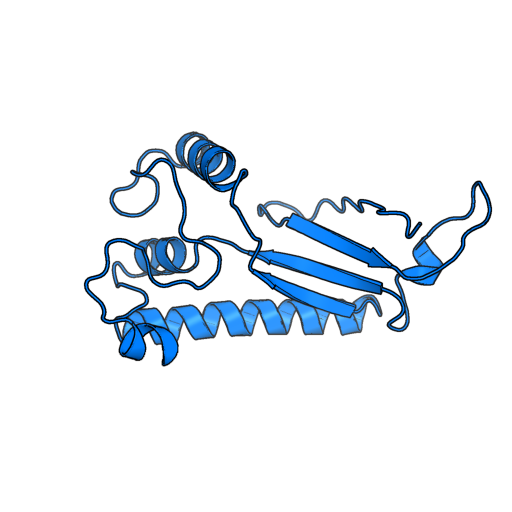
ATOM 666 N N . TRP A 1 85 ? 11.616 -8.472 -8.828 1.00 85.25 85 TRP A N 1
ATOM 667 C CA . TRP A 1 85 ? 11.325 -8.149 -10.229 1.00 85.25 85 TRP A CA 1
ATOM 668 C C . TRP A 1 85 ? 12.449 -7.348 -10.870 1.00 85.25 85 TRP A C 1
ATOM 670 O O . TRP A 1 85 ? 12.856 -7.662 -11.984 1.00 85.25 85 TRP A O 1
ATOM 680 N N . LYS A 1 86 ? 13.049 -6.405 -10.135 1.00 85.25 86 LYS A N 1
ATOM 681 C CA . LYS A 1 86 ? 14.232 -5.679 -10.603 1.00 85.25 86 LYS A CA 1
ATOM 682 C C . LYS A 1 86 ? 15.371 -6.623 -10.967 1.00 85.25 86 LYS A C 1
ATOM 684 O O . LYS A 1 86 ? 15.972 -6.475 -12.027 1.00 85.25 86 LYS A O 1
ATOM 689 N N . LYS A 1 87 ? 15.642 -7.626 -10.128 1.00 86.12 87 LYS A N 1
ATOM 690 C CA . LYS A 1 87 ? 16.684 -8.627 -10.394 1.00 86.12 87 LYS A CA 1
ATOM 691 C C . LYS A 1 87 ? 16.347 -9.533 -11.583 1.00 86.12 87 LYS A C 1
ATOM 693 O O . LYS A 1 87 ? 17.255 -9.918 -12.310 1.00 86.12 87 LYS A O 1
ATOM 698 N N . ALA A 1 88 ? 15.076 -9.889 -11.764 1.00 85.94 88 ALA A N 1
ATOM 699 C CA . ALA A 1 88 ? 14.640 -10.789 -12.831 1.00 85.94 88 ALA A CA 1
ATOM 700 C C . ALA A 1 88 ? 14.560 -10.104 -14.205 1.00 85.94 88 ALA A C 1
ATOM 702 O O . ALA A 1 88 ? 14.917 -10.708 -15.211 1.00 85.94 88 ALA A O 1
ATOM 703 N N . GLU A 1 89 ? 14.096 -8.855 -14.244 1.00 83.00 89 GLU A N 1
ATOM 704 C CA . GLU A 1 89 ? 13.735 -8.155 -15.483 1.00 83.00 89 GLU A CA 1
ATOM 705 C C . GLU A 1 89 ? 14.703 -7.011 -15.821 1.00 83.00 89 GLU A C 1
ATOM 707 O O . GLU A 1 89 ? 14.636 -6.450 -16.910 1.00 83.00 89 GLU A O 1
ATOM 712 N N . ASN A 1 90 ? 15.632 -6.659 -14.923 1.00 82.75 90 ASN A N 1
ATOM 713 C CA . ASN A 1 90 ? 16.549 -5.522 -15.077 1.00 82.75 90 ASN A CA 1
ATOM 714 C C . ASN A 1 90 ? 15.822 -4.182 -15.338 1.00 82.75 90 ASN A C 1
ATOM 716 O O . ASN A 1 90 ? 16.309 -3.324 -16.078 1.00 82.75 90 ASN A O 1
ATOM 720 N N . ILE A 1 91 ? 14.634 -4.027 -14.750 1.00 83.50 91 ILE A N 1
ATOM 721 C CA . ILE A 1 91 ? 13.807 -2.813 -14.761 1.00 83.50 91 ILE A CA 1
ATOM 722 C C . ILE A 1 91 ? 13.778 -2.265 -13.331 1.00 83.50 91 ILE A C 1
ATOM 724 O O . ILE A 1 91 ? 13.701 -3.033 -12.375 1.00 83.50 91 ILE A O 1
ATOM 728 N N . ASP A 1 92 ? 13.832 -0.947 -13.149 1.00 81.06 92 ASP A N 1
ATOM 729 C CA . ASP A 1 92 ? 13.712 -0.366 -11.811 1.00 81.06 92 ASP A CA 1
ATOM 730 C C . ASP A 1 92 ? 12.251 -0.342 -11.358 1.00 81.06 92 ASP A C 1
ATOM 732 O O . ASP A 1 92 ? 11.464 0.454 -11.858 1.00 81.06 92 ASP A O 1
ATOM 736 N N . TYR A 1 93 ? 11.882 -1.177 -10.384 1.00 81.81 93 TYR A N 1
ATOM 737 C CA . TYR A 1 93 ? 10.558 -1.136 -9.752 1.00 81.81 93 TYR A CA 1
ATOM 738 C C . TYR A 1 93 ? 10.606 -0.303 -8.471 1.00 81.81 93 TYR A C 1
ATOM 740 O O . TYR A 1 93 ? 11.522 -0.460 -7.662 1.00 81.81 93 TYR A O 1
ATOM 748 N N . SER A 1 94 ? 9.605 0.548 -8.251 1.00 78.50 94 SER A N 1
ATOM 749 C CA . SER A 1 94 ? 9.473 1.329 -7.016 1.00 78.50 94 SER A CA 1
ATOM 750 C C . SER A 1 94 ? 8.048 1.307 -6.480 1.00 78.50 94 SER A C 1
ATOM 752 O O . SER A 1 94 ? 7.086 1.246 -7.245 1.00 78.50 94 SER A O 1
ATOM 754 N N . LEU A 1 95 ? 7.889 1.370 -5.156 1.00 78.50 95 LEU A N 1
ATOM 755 C CA . LEU A 1 95 ? 6.569 1.558 -4.561 1.00 78.50 95 LEU A CA 1
ATOM 756 C C . LEU A 1 95 ? 6.119 3.003 -4.724 1.00 78.50 95 LEU A C 1
ATOM 758 O O . LEU A 1 95 ? 6.883 3.942 -4.502 1.00 78.50 95 LEU A O 1
ATOM 762 N N . TYR A 1 96 ? 4.850 3.171 -5.074 1.00 74.31 96 TYR A N 1
ATOM 763 C CA . TYR A 1 96 ? 4.245 4.479 -5.228 1.00 74.31 96 TYR A CA 1
ATOM 764 C C . TYR A 1 96 ?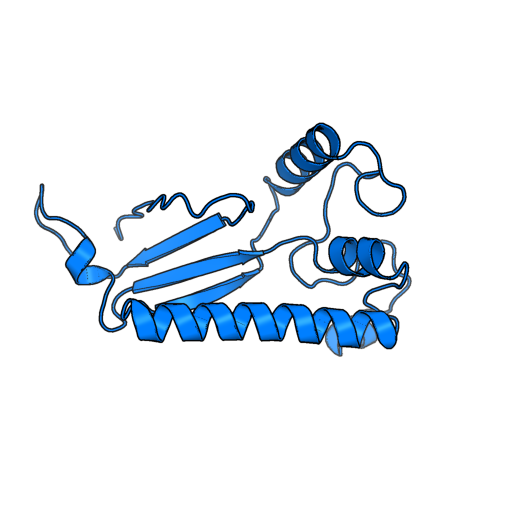 2.914 4.532 -4.490 1.00 74.31 96 TYR A C 1
ATOM 766 O O . TYR A 1 96 ? 1.954 3.839 -4.832 1.00 74.31 96 TYR A O 1
ATOM 774 N N . GLY A 1 97 ? 2.859 5.383 -3.466 1.00 65.94 97 GLY A N 1
ATOM 775 C CA . GLY A 1 97 ? 1.592 5.758 -2.861 1.00 65.94 97 GLY A CA 1
ATOM 776 C C . GLY A 1 97 ? 0.775 6.521 -3.895 1.00 65.94 97 GLY A C 1
ATOM 777 O O . GLY A 1 97 ? 1.132 7.640 -4.264 1.00 65.94 97 GLY A O 1
ATOM 778 N N . THR A 1 98 ? -0.265 5.892 -4.439 1.00 64.56 98 THR A N 1
ATOM 779 C CA . THR A 1 98 ? -0.992 6.474 -5.569 1.00 64.56 98 THR A CA 1
ATOM 780 C C . THR A 1 98 ? -1.828 7.648 -5.064 1.00 64.56 98 THR A C 1
ATOM 782 O O . THR A 1 98 ? -2.678 7.436 -4.205 1.00 64.56 98 THR A O 1
ATOM 785 N N . PRO A 1 99 ? -1.659 8.878 -5.582 1.00 57.03 99 PRO A N 1
ATOM 786 C CA . PRO A 1 99 ? -2.554 9.974 -5.252 1.00 57.03 99 PRO A CA 1
ATOM 787 C C . PRO A 1 99 ? -3.931 9.659 -5.842 1.00 57.03 99 PRO A C 1
ATOM 789 O O . PRO A 1 99 ? -4.123 9.631 -7.057 1.00 57.03 99 PRO A O 1
ATOM 792 N N . LEU A 1 100 ? -4.895 9.354 -4.975 1.00 63.66 100 LEU A N 1
ATOM 793 C CA . LEU A 1 100 ? -6.206 8.838 -5.377 1.00 63.66 100 LEU A CA 1
ATOM 794 C C . LEU A 1 100 ? -7.307 9.910 -5.416 1.00 63.66 100 LEU A C 1
ATOM 796 O O . LEU A 1 100 ? -8.479 9.558 -5.306 1.00 63.66 100 LEU A O 1
ATOM 800 N N . GLU A 1 101 ? -6.991 11.192 -5.605 1.00 62.94 101 GLU A N 1
ATOM 801 C CA . GLU A 1 101 ? -7.978 12.294 -5.552 1.00 62.94 101 GLU A CA 1
ATOM 802 C C . GLU A 1 101 ? -9.273 12.020 -6.337 1.00 62.94 101 GLU A C 1
ATOM 804 O O . GLU A 1 101 ? -10.366 12.135 -5.795 1.00 62.94 101 GLU A O 1
ATOM 809 N N . SER A 1 102 ? -9.173 11.569 -7.589 1.00 60.00 102 SER A N 1
ATOM 810 C CA . SER A 1 102 ? -10.339 11.276 -8.441 1.00 60.00 102 SER A CA 1
ATOM 811 C C . SER A 1 102 ? -10.676 9.784 -8.556 1.00 60.00 102 SER A C 1
ATOM 813 O O . SER A 1 102 ? -11.706 9.406 -9.122 1.00 60.00 102 SER A O 1
ATOM 815 N N . THR A 1 103 ? -9.808 8.909 -8.036 1.00 66.50 103 THR A N 1
ATOM 816 C CA . THR A 1 103 ? -9.878 7.453 -8.266 1.00 66.50 103 THR A CA 1
ATOM 817 C C . THR A 1 103 ? -10.305 6.675 -7.021 1.00 66.50 103 THR A C 1
ATOM 819 O O . THR A 1 103 ? -10.808 5.558 -7.155 1.00 66.50 103 THR A O 1
ATOM 822 N N . THR A 1 104 ? -10.223 7.282 -5.831 1.00 77.00 104 THR A N 1
ATOM 823 C CA . THR A 1 104 ? -10.620 6.665 -4.554 1.00 77.00 104 THR A CA 1
ATOM 824 C C . THR A 1 104 ? -12.048 6.118 -4.606 1.00 77.00 104 THR A C 1
ATOM 826 O O . THR A 1 104 ? -12.289 4.963 -4.265 1.00 77.00 104 THR A O 1
ATOM 829 N N . TYR A 1 105 ? -12.990 6.915 -5.116 1.00 78.06 105 TYR A N 1
ATOM 830 C CA . TYR A 1 105 ? -14.402 6.536 -5.193 1.00 78.06 105 TYR A CA 1
ATOM 831 C C . TYR A 1 105 ? -14.656 5.355 -6.139 1.00 78.06 105 TYR A C 1
ATOM 833 O O . TYR A 1 105 ? -15.408 4.434 -5.823 1.00 78.06 105 TYR A O 1
ATOM 841 N N . LYS A 1 106 ? -14.002 5.354 -7.308 1.00 82.00 106 LYS A N 1
ATOM 842 C CA . LYS A 1 106 ? -14.108 4.251 -8.276 1.00 82.00 106 LYS A CA 1
ATOM 843 C C . LYS A 1 106 ? -13.523 2.967 -7.695 1.00 82.00 106 LYS A C 1
ATOM 845 O O . LYS A 1 106 ? -14.116 1.905 -7.858 1.00 82.00 106 LYS A O 1
ATOM 850 N N . PHE A 1 107 ? -12.394 3.070 -6.997 1.00 80.75 107 PHE A N 1
ATOM 851 C CA . PHE A 1 107 ? -11.756 1.933 -6.348 1.00 80.75 107 PHE A CA 1
ATOM 852 C C . PHE A 1 107 ? -12.633 1.355 -5.229 1.00 80.75 107 PHE A C 1
ATOM 854 O O . PHE A 1 107 ? -12.906 0.156 -5.242 1.00 80.75 107 PHE A O 1
ATOM 861 N N . ALA A 1 108 ? -13.173 2.207 -4.350 1.00 83.00 108 ALA A N 1
ATOM 862 C CA . ALA A 1 108 ? -14.109 1.808 -3.299 1.00 83.00 108 ALA A CA 1
ATOM 863 C C . ALA A 1 108 ? -15.348 1.102 -3.874 1.00 83.00 108 ALA A C 1
ATOM 865 O O . ALA A 1 108 ? -15.678 -0.002 -3.450 1.00 83.00 108 ALA A O 1
ATOM 866 N N . LYS A 1 109 ? -15.978 1.659 -4.919 1.00 85.50 109 LYS A N 1
ATOM 867 C CA . LYS A 1 109 ? -17.116 1.015 -5.601 1.00 85.50 109 LYS A CA 1
ATOM 868 C C . LYS A 1 109 ? -16.772 -0.343 -6.205 1.00 85.50 109 LYS A C 1
ATOM 870 O O . LYS A 1 109 ? -17.575 -1.270 -6.125 1.00 85.50 109 LYS A O 1
ATOM 875 N N . CYS A 1 110 ? -15.600 -0.479 -6.820 1.00 85.88 110 CYS A N 1
ATOM 876 C CA . CYS A 1 110 ? -15.146 -1.762 -7.351 1.00 85.88 110 CYS A CA 1
ATOM 877 C C . CYS A 1 110 ? -14.956 -2.800 -6.237 1.00 85.88 110 CYS A C 1
ATOM 879 O O . CYS A 1 110 ? -15.333 -3.957 -6.423 1.00 85.88 110 CYS A O 1
ATOM 881 N N . LEU A 1 111 ? -14.414 -2.394 -5.084 1.00 84.19 111 LEU A N 1
ATOM 882 C CA . LEU A 1 111 ? -14.278 -3.265 -3.915 1.00 84.19 111 LEU A CA 1
ATOM 883 C C . LEU A 1 111 ? -15.643 -3.667 -3.353 1.00 84.19 111 LEU A C 1
ATOM 885 O O . LEU A 1 111 ? -15.877 -4.856 -3.170 1.00 84.19 111 LEU A O 1
ATOM 889 N N . GLN A 1 112 ? -16.565 -2.717 -3.177 1.00 87.94 112 GLN A N 1
ATOM 890 C CA . GLN A 1 112 ? -17.940 -2.991 -2.740 1.00 87.94 112 GLN A CA 1
ATOM 891 C C . GLN A 1 112 ? -18.656 -3.962 -3.683 1.00 87.94 112 GLN A C 1
ATOM 893 O O . GLN A 1 112 ? -19.292 -4.912 -3.240 1.00 87.94 112 GLN A O 1
ATOM 898 N N . LYS A 1 113 ? -18.515 -3.774 -5.001 1.00 88.25 113 LYS A N 1
ATOM 899 C CA . LYS A 1 113 ? -19.113 -4.671 -5.999 1.00 88.25 113 LYS A CA 1
ATOM 900 C C . LYS A 1 113 ? -18.526 -6.084 -5.940 1.00 88.25 113 LYS A C 1
ATOM 902 O O . LYS A 1 113 ? -19.238 -7.043 -6.213 1.00 88.25 113 LYS A O 1
ATOM 907 N N . ARG A 1 114 ? -17.230 -6.213 -5.640 1.00 87.56 114 ARG A N 1
ATOM 908 C CA . ARG A 1 114 ? -16.524 -7.502 -5.638 1.00 87.56 114 ARG A CA 1
ATOM 909 C C . ARG A 1 114 ? -16.661 -8.265 -4.321 1.00 87.56 114 ARG A C 1
ATOM 911 O O . ARG A 1 114 ? -16.721 -9.487 -4.355 1.00 87.56 114 ARG A O 1
ATOM 918 N N . PHE A 1 115 ? -16.668 -7.562 -3.193 1.00 85.50 115 PHE A N 1
ATOM 919 C CA . PHE A 1 115 ? -16.564 -8.150 -1.854 1.00 85.50 115 PHE A CA 1
ATOM 920 C C . PHE A 1 115 ? -17.742 -7.801 -0.933 1.00 85.50 115 PHE A C 1
ATOM 922 O O . PHE A 1 115 ? -17.796 -8.284 0.193 1.00 85.50 115 PHE A O 1
ATOM 929 N N . GLY A 1 116 ? -18.692 -6.986 -1.395 1.00 88.44 116 GLY A N 1
ATOM 930 C CA . GLY A 1 116 ? -19.813 -6.511 -0.590 1.00 88.44 116 GLY A CA 1
ATOM 931 C C . GLY A 1 116 ? -19.443 -5.361 0.349 1.00 88.44 116 GLY A C 1
ATOM 932 O O . GLY A 1 116 ? -18.362 -4.767 0.267 1.00 88.44 116 GLY A O 1
ATOM 933 N N . ILE A 1 117 ? -20.382 -5.031 1.238 1.00 89.75 117 ILE A N 1
ATOM 934 C CA . ILE A 1 117 ? -20.224 -3.997 2.263 1.00 89.75 117 ILE A CA 1
ATOM 935 C C . ILE A 1 117 ? -19.666 -4.631 3.539 1.00 89.75 117 ILE A C 1
ATOM 937 O O . ILE A 1 117 ? -20.349 -5.405 4.206 1.00 89.75 117 ILE A O 1
ATOM 941 N N . ILE A 1 118 ? -18.429 -4.279 3.884 1.00 86.25 118 ILE A N 1
ATOM 942 C CA . ILE A 1 118 ? -17.713 -4.738 5.074 1.00 86.25 118 ILE A CA 1
ATOM 943 C C . ILE A 1 118 ? -17.516 -3.533 5.992 1.00 86.25 118 ILE A C 1
ATOM 945 O O . ILE A 1 118 ? -16.875 -2.549 5.607 1.00 86.25 118 ILE A O 1
ATOM 949 N N . LYS A 1 119 ? -18.056 -3.616 7.212 1.00 87.06 119 LYS A N 1
ATOM 950 C CA . LYS A 1 119 ? -17.953 -2.554 8.220 1.00 87.06 119 LYS A CA 1
ATOM 951 C C . LYS A 1 119 ? -16.486 -2.219 8.505 1.00 87.06 119 LYS A C 1
ATOM 953 O O . LYS A 1 119 ? -15.674 -3.111 8.723 1.00 87.06 119 LYS A O 1
ATOM 958 N N . GLY A 1 120 ? -16.149 -0.935 8.491 1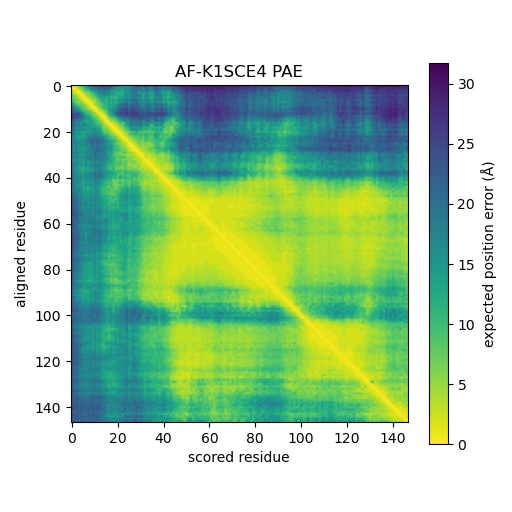.00 82.50 120 GLY A N 1
ATOM 959 C CA . GLY A 1 120 ? -14.789 -0.430 8.654 1.00 82.50 120 GLY A CA 1
ATOM 960 C C . GLY A 1 120 ? -13.923 -0.464 7.390 1.00 82.50 120 GLY A C 1
ATOM 961 O O . GLY A 1 120 ? -12.976 0.310 7.335 1.00 82.50 120 GLY A O 1
ATOM 962 N N . VAL A 1 121 ? -14.247 -1.269 6.372 1.00 84.50 121 VAL A N 1
ATOM 963 C CA . VAL A 1 121 ? -13.372 -1.528 5.208 1.00 84.50 121 VAL A CA 1
ATOM 964 C C . VAL A 1 121 ? -13.968 -0.962 3.915 1.00 84.50 121 VAL A C 1
ATOM 966 O O . VAL A 1 121 ? -13.397 -0.062 3.310 1.00 84.50 121 VAL A O 1
ATOM 969 N N . THR A 1 122 ? -15.120 -1.473 3.475 1.00 86.31 122 THR A N 1
ATOM 970 C CA . THR A 1 122 ? -15.792 -1.063 2.223 1.00 86.31 122 THR A CA 1
ATOM 971 C C . THR A 1 122 ? -17.136 -0.380 2.474 1.00 86.31 122 THR A C 1
ATOM 973 O O . THR A 1 122 ? -17.836 -0.022 1.531 1.00 86.31 122 THR A O 1
ATOM 976 N N . ASP A 1 123 ? -17.496 -0.160 3.739 1.00 85.81 123 ASP A N 1
ATOM 977 C CA . ASP A 1 123 ? -18.704 0.557 4.165 1.00 85.81 123 ASP A CA 1
ATOM 978 C C . ASP A 1 123 ? -18.710 2.047 3.821 1.00 85.81 123 ASP A C 1
ATOM 980 O O . ASP A 1 123 ? -19.756 2.694 3.850 1.00 85.81 123 ASP A O 1
ATOM 984 N N . LYS A 1 124 ? -17.552 2.585 3.444 1.00 85.69 124 LYS A N 1
ATOM 985 C CA . LYS A 1 124 ? -17.384 3.969 3.014 1.00 85.69 124 LYS A CA 1
ATOM 986 C C . LYS A 1 124 ? -17.219 4.029 1.503 1.00 85.69 124 LYS A C 1
ATOM 988 O O . LYS A 1 124 ? -16.687 3.127 0.863 1.00 85.69 124 LYS A O 1
ATOM 993 N N . ASN A 1 125 ? -17.612 5.161 0.932 1.00 83.50 125 ASN A N 1
ATOM 994 C CA . ASN A 1 125 ? -17.436 5.451 -0.491 1.00 83.50 125 ASN A CA 1
ATOM 995 C C . ASN A 1 125 ? -16.005 5.901 -0.844 1.00 83.50 125 ASN A C 1
ATOM 997 O O . ASN A 1 125 ? -15.777 6.467 -1.913 1.00 83.50 125 ASN A O 1
ATOM 1001 N N . TYR A 1 126 ? -15.046 5.683 0.056 1.00 82.06 126 TYR A N 1
ATOM 1002 C CA . TYR A 1 126 ? -13.644 6.007 -0.135 1.00 82.06 126 TYR A CA 1
ATOM 1003 C C . TYR A 1 126 ? -12.737 4.971 0.543 1.00 82.06 126 TYR A C 1
ATOM 1005 O O . TYR A 1 126 ? -13.193 4.201 1.379 1.00 82.06 126 TYR A O 1
ATOM 1013 N N . ILE A 1 127 ? -11.461 4.974 0.162 1.00 83.06 127 ILE A N 1
ATOM 1014 C CA . ILE A 1 127 ? -10.378 4.162 0.725 1.00 83.06 127 ILE A CA 1
ATOM 1015 C C . ILE A 1 127 ? -9.269 5.109 1.177 1.00 83.06 127 ILE A C 1
ATOM 1017 O O . ILE A 1 127 ? -9.010 6.123 0.522 1.00 83.06 127 ILE A O 1
ATOM 1021 N N . THR A 1 128 ? -8.615 4.787 2.286 1.00 82.56 128 THR A N 1
ATOM 1022 C CA . THR A 1 128 ? -7.513 5.578 2.824 1.00 82.56 128 THR A CA 1
ATOM 1023 C C . THR A 1 128 ? -6.355 5.629 1.836 1.00 82.56 128 THR A C 1
ATOM 1025 O O . THR A 1 128 ? -5.961 4.632 1.226 1.00 82.56 128 THR A O 1
ATOM 1028 N N . ASN A 1 129 ? -5.804 6.826 1.647 1.00 78.75 129 ASN A N 1
ATOM 1029 C CA . ASN A 1 129 ? -4.738 7.019 0.681 1.00 78.75 129 ASN A CA 1
ATOM 1030 C C . ASN A 1 129 ? -3.460 6.296 1.129 1.00 78.75 129 ASN A C 1
ATOM 1032 O O . ASN A 1 129 ? -2.877 6.645 2.154 1.00 78.75 129 ASN A O 1
ATOM 1036 N N . SER A 1 130 ? -2.992 5.350 0.312 1.00 77.94 130 SER A N 1
ATOM 1037 C CA . SER A 1 130 ? -1.685 4.703 0.458 1.00 77.94 130 SER A CA 1
ATOM 1038 C C . SER A 1 130 ? -1.443 4.158 1.877 1.00 77.94 130 SER A C 1
ATOM 1040 O O . SER A 1 130 ? -2.102 3.197 2.273 1.00 77.94 130 SER A O 1
ATOM 1042 N N . TYR A 1 131 ? -0.521 4.770 2.629 1.00 74.56 131 TYR A N 1
ATOM 1043 C CA . TYR A 1 131 ? -0.113 4.407 3.991 1.00 74.56 131 TYR A CA 1
ATOM 1044 C C . TYR A 1 131 ? -0.661 5.355 5.070 1.00 74.56 131 TYR A C 1
ATOM 1046 O O . TYR A 1 131 ? -0.274 5.257 6.231 1.00 74.56 131 TYR A O 1
ATOM 1054 N N . HIS A 1 132 ? -1.510 6.318 4.702 1.00 78.19 132 HIS A N 1
ATOM 1055 C CA . HI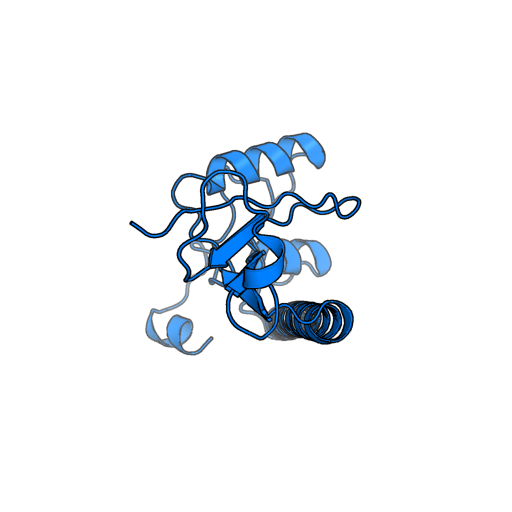S A 1 132 ? -1.966 7.338 5.638 1.00 78.19 132 HIS A CA 1
ATOM 1056 C C . HIS A 1 132 ? -2.771 6.731 6.791 1.00 78.19 132 HIS A C 1
ATOM 1058 O O . HIS A 1 132 ? -3.468 5.728 6.646 1.00 78.19 132 HIS A O 1
ATOM 1064 N N . VAL A 1 133 ? -2.733 7.413 7.934 1.00 75.81 133 VAL A N 1
ATOM 1065 C CA . VAL A 1 133 ? -3.695 7.186 9.012 1.00 75.81 133 VAL A CA 1
ATOM 1066 C C . VAL A 1 133 ? -5.097 7.551 8.514 1.00 75.81 133 VAL A C 1
ATOM 1068 O O . VAL A 1 133 ? -5.275 8.590 7.865 1.00 75.81 133 VAL A O 1
ATOM 1071 N N . HIS A 1 134 ? -6.081 6.702 8.820 1.00 77.81 134 HIS A N 1
ATOM 1072 C CA . HIS A 1 134 ? -7.473 6.922 8.438 1.00 77.81 134 HIS A CA 1
ATOM 1073 C C . HIS A 1 134 ? -7.992 8.253 9.006 1.00 77.81 134 HIS A C 1
ATOM 1075 O O . HIS A 1 134 ? -7.690 8.631 10.137 1.00 77.81 134 HIS A O 1
ATOM 1081 N N . VAL A 1 135 ? -8.792 8.977 8.219 1.00 78.12 135 VAL A N 1
ATOM 1082 C CA . VAL A 1 135 ? -9.229 10.356 8.529 1.00 78.12 135 VAL A CA 1
ATOM 1083 C C . VAL A 1 135 ? -10.106 10.475 9.777 1.00 78.12 135 VAL A C 1
ATOM 1085 O O . VAL A 1 135 ? -10.238 11.557 10.332 1.00 78.12 135 VAL A O 1
ATOM 1088 N N . THR A 1 136 ? -10.708 9.370 10.210 1.00 78.00 136 THR A N 1
ATOM 1089 C CA . THR A 1 136 ? -11.560 9.307 11.408 1.00 78.00 136 THR A CA 1
ATOM 1090 C C . THR A 1 136 ? -10.786 8.985 12.684 1.00 78.00 136 THR A C 1
ATOM 1092 O O . THR A 1 136 ? -11.403 8.856 13.738 1.00 78.00 136 THR A O 1
ATOM 1095 N N . GLU A 1 137 ? -9.472 8.771 12.609 1.00 77.69 137 GLU A N 1
ATOM 1096 C CA . GLU A 1 137 ? -8.664 8.549 13.806 1.00 77.69 137 GLU A CA 1
ATOM 1097 C C . GLU A 1 137 ? -8.462 9.867 14.550 1.00 77.69 137 GLU A C 1
ATOM 1099 O O . GLU A 1 137 ? -8.084 10.879 13.960 1.00 77.69 137 GLU A O 1
ATOM 1104 N N . ASN A 1 138 ? -8.689 9.839 15.863 1.00 78.44 138 ASN A N 1
ATOM 1105 C CA . ASN A 1 138 ? -8.424 10.982 16.724 1.00 78.44 138 ASN A CA 1
ATOM 1106 C C . ASN A 1 138 ? -6.924 11.024 17.054 1.00 78.44 138 ASN A C 1
ATOM 1108 O O . ASN A 1 138 ? -6.481 10.427 18.034 1.00 78.44 138 ASN A O 1
ATOM 1112 N N . ILE A 1 139 ? -6.141 11.661 16.183 1.00 77.62 139 ILE A N 1
ATOM 1113 C CA . ILE A 1 139 ? -4.688 11.813 16.307 1.00 77.62 139 ILE A CA 1
ATOM 1114 C C . ILE A 1 139 ? -4.297 13.268 16.045 1.00 77.62 139 ILE A C 1
ATOM 1116 O O . ILE A 1 139 ? -4.799 13.897 15.111 1.00 77.62 139 ILE A O 1
ATOM 1120 N N . ASP A 1 140 ? -3.393 13.812 16.856 1.00 81.94 140 ASP A N 1
ATOM 1121 C CA . ASP A 1 140 ? -2.859 15.150 16.622 1.00 81.94 140 ASP A CA 1
ATOM 1122 C C . ASP A 1 140 ? -1.875 15.165 15.437 1.00 81.94 140 ASP A C 1
ATOM 1124 O O . ASP A 1 140 ? -1.322 14.141 15.018 1.00 81.94 140 ASP A O 1
ATOM 1128 N N . ALA A 1 141 ? -1.641 16.355 14.884 1.00 74.88 141 ALA A N 1
ATOM 1129 C CA . ALA A 1 141 ? -0.802 16.523 13.702 1.00 74.88 141 ALA A CA 1
ATOM 1130 C C . ALA A 1 141 ? 0.648 16.043 13.908 1.00 74.88 141 ALA A C 1
ATOM 1132 O O . ALA A 1 141 ? 1.236 15.476 12.985 1.00 74.88 141 ALA A O 1
ATOM 1133 N N . PHE A 1 142 ? 1.225 16.221 15.100 1.00 78.25 142 PHE A N 1
ATOM 1134 C CA . PHE A 1 142 ? 2.611 15.839 15.377 1.00 78.25 142 PHE A CA 1
ATOM 1135 C C . PHE A 1 142 ? 2.757 14.332 15.554 1.00 78.25 142 PHE A C 1
ATOM 1137 O O . PHE A 1 142 ? 3.712 13.747 15.041 1.00 78.25 142 PHE A O 1
ATOM 1144 N N . SER A 1 143 ? 1.802 13.684 16.221 1.00 77.75 143 SER A N 1
ATOM 1145 C CA . SER A 1 143 ? 1.769 12.221 16.323 1.00 77.75 143 SER A CA 1
ATOM 1146 C C . SER A 1 143 ? 1.593 11.568 14.956 1.00 77.75 143 SER A C 1
ATOM 1148 O O . SER A 1 143 ? 2.238 10.562 14.672 1.00 77.75 143 SER A O 1
ATOM 1150 N N . LYS A 1 144 ? 0.802 12.175 14.064 1.00 72.44 144 LYS A N 1
ATOM 1151 C CA . LYS A 1 144 ? 0.628 11.691 12.688 1.00 72.44 144 LYS A CA 1
ATOM 1152 C C . LYS A 1 144 ? 1.911 11.761 11.855 1.00 72.44 144 LYS A C 1
ATOM 1154 O O . LYS A 1 144 ? 2.133 10.874 11.043 1.00 72.44 144 LYS A O 1
ATOM 1159 N N . LEU A 1 145 ? 2.747 12.784 12.047 1.00 68.75 145 LEU A N 1
ATOM 1160 C CA . LEU A 1 145 ? 4.019 12.935 11.323 1.00 68.75 145 LEU A CA 1
ATOM 1161 C C . LEU A 1 145 ? 5.108 11.951 11.776 1.00 68.75 145 LEU A C 1
ATOM 1163 O O . LEU A 1 145 ? 6.054 11.712 11.033 1.00 68.75 145 LEU A O 1
ATOM 1167 N N . LYS A 1 146 ? 5.003 11.411 12.995 1.00 73.25 146 LYS A N 1
ATOM 1168 C CA . LYS A 1 146 ? 5.965 10.443 13.549 1.00 73.25 146 LYS A CA 1
ATOM 1169 C C . LYS A 1 146 ? 5.691 8.991 13.134 1.00 73.25 146 LYS A C 1
ATOM 1171 O O . LYS A 1 146 ? 6.518 8.126 13.427 1.00 73.25 146 LYS A O 1
ATOM 1176 N N . LEU A 1 147 ? 4.521 8.715 12.556 1.00 66.75 147 LEU A N 1
ATOM 1177 C CA . LEU A 1 147 ? 4.083 7.376 12.151 1.00 66.75 147 LEU A CA 1
ATOM 1178 C C . LEU A 1 147 ? 4.581 7.019 10.754 1.00 66.75 147 LEU A C 1
ATOM 1180 O O . LEU A 1 147 ? 5.037 5.859 10.634 1.00 66.75 147 LEU A O 1
#

Nearest PDB structures (foldseek):
  8p27-assembly1_A  TM=9.293E-01  e=1.521E-08  Segatella copri
  8p27-assembly1_B  TM=8.588E-01  e=4.335E-09  Segatella copri
  8p2c-assembly1_C  TM=8.767E-01  e=1.854E-08  Segatella copri
  8p39-assembly1_A  TM=8.854E-01  e=6.090E-08  Segatella copri
  8p2c-assembly1_D  TM=8.719E-01  e=6.090E-08  Segatella copri